Protein AF-A0A7S3MZN1-F1 (afdb_monomer_lite)

Structure (mmCIF, N/CA/C/O backbone):
data_AF-A0A7S3MZN1-F1
#
_entry.id   AF-A0A7S3MZN1-F1
#
loop_
_atom_site.group_PDB
_atom_site.id
_atom_site.type_symbol
_atom_site.label_atom_id
_atom_site.label_alt_id
_atom_site.label_comp_id
_atom_site.label_asym_id
_atom_site.label_entity_id
_atom_site.label_seq_id
_atom_site.pdbx_PDB_ins_code
_atom_site.Cartn_x
_atom_site.Cartn_y
_atom_site.Cartn_z
_atom_site.occupancy
_atom_site.B_iso_or_equiv
_atom_site.auth_seq_id
_atom_site.auth_comp_id
_atom_site.auth_asym_id
_atom_site.auth_atom_id
_atom_site.pdbx_PDB_model_num
ATOM 1 N N . ARG A 1 1 ? 28.042 16.466 -11.663 1.00 45.53 1 ARG A N 1
ATOM 2 C CA . ARG A 1 1 ? 28.191 15.945 -10.280 1.00 45.53 1 ARG A CA 1
ATOM 3 C C . ARG A 1 1 ? 26.958 15.105 -9.948 1.00 45.53 1 ARG A C 1
ATOM 5 O O . ARG A 1 1 ? 25.872 15.642 -10.075 1.00 45.53 1 ARG A O 1
ATOM 12 N N . GLY A 1 2 ? 27.141 13.845 -9.533 1.00 65.81 2 GLY A N 1
ATOM 13 C CA . GLY A 1 2 ? 26.190 13.129 -8.665 1.00 65.81 2 GLY A CA 1
ATOM 14 C C . GLY A 1 2 ? 25.191 12.160 -9.311 1.00 65.81 2 GLY A C 1
ATOM 15 O O . GLY A 1 2 ? 24.013 12.475 -9.395 1.00 65.81 2 GLY A O 1
ATOM 16 N N . SER A 1 3 ? 25.638 10.961 -9.693 1.00 46.06 3 SER A N 1
ATOM 17 C CA . SER A 1 3 ? 25.137 9.683 -9.143 1.00 46.06 3 SER A CA 1
ATOM 18 C C . SER A 1 3 ? 26.042 8.554 -9.640 1.00 46.06 3 SER A C 1
ATOM 20 O O . SER A 1 3 ? 26.446 8.514 -10.799 1.00 46.06 3 SER A O 1
ATOM 22 N N . CYS A 1 4 ? 26.489 7.758 -8.684 1.00 64.94 4 CYS A N 1
ATOM 23 C CA . CYS A 1 4 ? 27.705 6.962 -8.660 1.00 64.94 4 CYS A CA 1
ATOM 24 C C . CYS A 1 4 ? 27.518 5.546 -9.221 1.00 64.94 4 CYS A C 1
ATOM 26 O O . CYS A 1 4 ? 26.478 4.920 -9.049 1.00 64.94 4 CYS A O 1
ATOM 28 N N . GLY A 1 5 ? 28.582 5.016 -9.826 1.00 59.22 5 GLY A N 1
ATOM 29 C CA . GLY A 1 5 ? 28.729 3.595 -10.127 1.00 59.22 5 GLY A CA 1
ATOM 30 C C . GLY A 1 5 ? 29.807 3.375 -11.180 1.00 59.22 5 GLY A C 1
ATOM 31 O O . GLY A 1 5 ? 29.621 3.807 -12.315 1.00 59.22 5 GLY A O 1
ATOM 32 N N . ARG A 1 6 ? 30.907 2.684 -10.833 1.00 58.41 6 ARG A N 1
ATOM 33 C CA . ARG A 1 6 ? 31.966 2.257 -11.780 1.00 58.41 6 ARG A CA 1
ATOM 34 C C . ARG A 1 6 ? 31.379 1.661 -13.074 1.00 58.41 6 ARG A C 1
ATOM 36 O O . ARG A 1 6 ? 31.835 1.995 -14.157 1.00 58.41 6 ARG A O 1
ATOM 43 N N . TYR A 1 7 ? 30.283 0.912 -12.952 1.00 57.97 7 TYR A N 1
ATOM 44 C CA . TYR A 1 7 ? 29.554 0.280 -14.057 1.00 57.97 7 TYR A CA 1
ATOM 45 C C . TYR A 1 7 ? 28.847 1.251 -15.023 1.00 57.97 7 TYR A C 1
ATOM 47 O O . TYR A 1 7 ? 28.650 0.922 -16.186 1.00 57.97 7 TYR A O 1
ATOM 55 N N . THR A 1 8 ? 28.477 2.464 -14.595 1.00 56.75 8 THR A N 1
ATOM 56 C CA . THR A 1 8 ? 27.813 3.440 -15.489 1.00 56.75 8 THR A CA 1
ATOM 57 C C . THR A 1 8 ? 28.786 4.181 -16.408 1.00 56.75 8 THR A C 1
ATOM 59 O O . THR A 1 8 ? 28.363 4.704 -17.436 1.00 56.75 8 THR A O 1
ATOM 62 N N . MET A 1 9 ? 30.081 4.196 -16.071 1.00 61.25 9 MET A N 1
ATOM 63 C CA . MET A 1 9 ? 31.140 4.784 -16.904 1.00 61.25 9 MET A CA 1
ATOM 64 C C . MET A 1 9 ? 31.53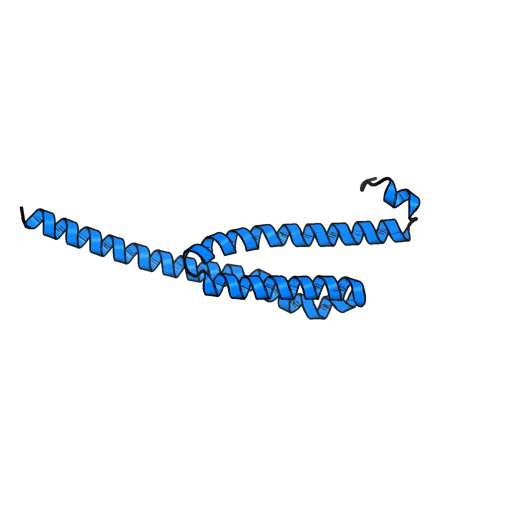8 3.851 -18.059 1.00 61.25 9 MET A C 1
ATOM 66 O O . MET A 1 9 ? 31.920 4.333 -19.119 1.00 61.25 9 MET A O 1
ATOM 70 N N . GLU A 1 10 ? 31.393 2.532 -17.880 1.00 65.19 10 GLU A N 1
ATOM 71 C CA . GLU A 1 10 ? 31.709 1.520 -18.901 1.00 65.19 10 GLU A CA 1
ATOM 72 C C . GLU A 1 10 ? 30.582 1.332 -19.934 1.00 65.19 10 GLU A C 1
ATOM 74 O O . GLU A 1 10 ? 30.845 0.997 -21.085 1.00 65.19 10 GLU A O 1
ATOM 79 N N . LEU A 1 11 ? 29.324 1.599 -19.561 1.00 64.25 11 LEU A N 1
ATOM 80 C CA . LEU A 1 11 ? 28.143 1.392 -20.415 1.00 64.25 11 LEU A CA 1
ATOM 81 C C . LEU A 1 11 ? 27.806 2.557 -21.382 1.00 64.25 11 LEU A C 1
ATOM 83 O O . LEU A 1 11 ? 26.847 2.465 -22.155 1.00 64.25 11 LEU A O 1
ATOM 87 N N . GLY A 1 12 ? 28.548 3.669 -21.340 1.00 76.19 12 GLY A N 1
ATOM 88 C CA . GLY A 1 12 ? 28.274 4.871 -22.144 1.00 76.19 12 GLY A CA 1
ATOM 89 C C . GLY A 1 12 ? 27.003 5.650 -21.739 1.00 76.19 12 GLY A C 1
ATOM 90 O O . GLY A 1 12 ? 26.253 5.264 -20.840 1.00 76.19 12 GLY A O 1
ATOM 91 N N . TYR A 1 13 ? 26.732 6.779 -22.416 1.00 77.25 13 TY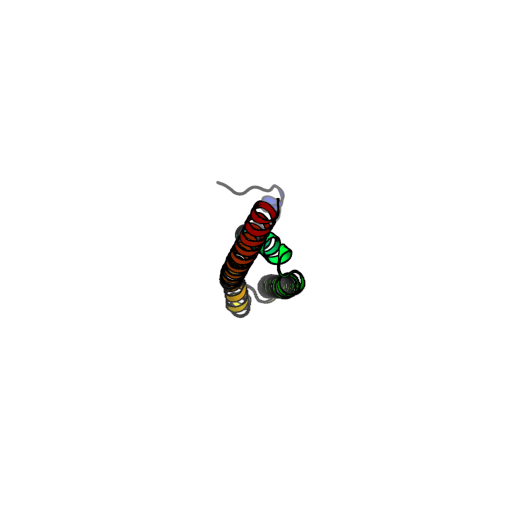R A N 1
ATOM 92 C CA . TYR A 1 13 ? 25.647 7.724 -22.065 1.00 77.25 13 TYR A CA 1
ATOM 93 C C . TYR A 1 13 ? 24.253 7.076 -21.992 1.00 77.25 13 TYR A C 1
ATOM 95 O O . TYR A 1 13 ? 23.440 7.415 -21.128 1.00 77.25 13 TYR A O 1
ATOM 103 N N . LYS A 1 14 ? 23.981 6.109 -22.878 1.00 78.06 14 LYS A N 1
ATOM 104 C CA . LYS A 1 14 ? 22.699 5.398 -22.929 1.00 78.06 14 LYS A CA 1
ATOM 105 C C . LYS A 1 14 ? 22.468 4.556 -21.670 1.00 78.06 14 LYS A C 1
ATOM 107 O O . LYS A 1 14 ? 21.410 4.679 -21.057 1.00 78.06 14 LYS A O 1
ATOM 112 N N . GLY A 1 15 ? 23.461 3.771 -21.246 1.00 78.00 15 GLY A N 1
ATOM 113 C CA . GLY A 1 15 ? 23.335 2.937 -20.049 1.00 78.00 15 GLY A CA 1
ATOM 114 C C . GLY A 1 15 ? 23.297 3.750 -18.756 1.00 78.00 15 GLY A C 1
ATOM 115 O O . GLY A 1 15 ? 22.507 3.441 -17.864 1.00 78.00 15 GLY A O 1
ATOM 116 N N . TRP A 1 16 ? 24.043 4.859 -18.678 1.00 77.69 16 TRP A N 1
ATOM 117 C CA . TRP A 1 16 ? 23.916 5.803 -17.559 1.00 77.69 16 TRP A CA 1
ATOM 118 C C . TRP A 1 16 ? 22.482 6.339 -17.426 1.00 77.69 16 TRP A C 1
ATOM 120 O O . TRP A 1 16 ? 21.927 6.399 -16.326 1.00 77.69 16 TRP A O 1
ATOM 130 N N . MET A 1 17 ? 21.844 6.697 -18.540 1.00 78.81 17 MET A N 1
ATOM 131 C CA . MET A 1 17 ? 20.489 7.244 -18.529 1.00 78.81 17 MET A CA 1
ATOM 132 C C . MET A 1 17 ? 19.420 6.196 -18.180 1.00 78.81 17 MET A C 1
ATOM 134 O O . MET A 1 17 ? 18.451 6.526 -17.494 1.00 78.81 17 MET A O 1
ATOM 138 N N . GLU A 1 18 ? 19.584 4.942 -18.602 1.00 78.75 18 GLU A N 1
ATOM 139 C CA . GLU A 1 18 ? 18.699 3.842 -18.192 1.00 78.75 18 GLU A CA 1
ATOM 140 C C . GLU A 1 18 ? 18.846 3.510 -16.703 1.00 78.75 18 GLU A C 1
ATOM 142 O O . GLU A 1 18 ? 17.836 3.378 -16.008 1.00 78.75 18 GLU A O 1
ATOM 147 N N . PHE A 1 19 ? 20.074 3.495 -16.180 1.00 79.56 19 PHE A N 1
ATOM 148 C CA . PHE A 1 19 ? 20.332 3.272 -14.757 1.00 79.56 19 PHE A CA 1
ATOM 149 C C . PHE A 1 19 ? 19.692 4.352 -13.870 1.00 79.56 19 PHE A C 1
ATOM 151 O O . PHE A 1 19 ? 18.987 4.035 -12.911 1.00 79.56 19 PHE A O 1
ATOM 158 N N . ASN A 1 20 ? 19.853 5.633 -14.221 1.00 81.75 20 ASN A N 1
ATOM 159 C CA . ASN A 1 20 ? 19.220 6.729 -13.475 1.00 81.75 20 ASN A CA 1
ATOM 160 C C . ASN A 1 20 ? 17.685 6.646 -13.510 1.00 81.75 20 ASN A C 1
ATOM 162 O O . ASN A 1 20 ? 17.018 6.927 -12.510 1.00 81.75 20 ASN A O 1
ATOM 166 N N . LYS A 1 21 ? 17.103 6.237 -14.647 1.00 78.81 21 LYS A N 1
ATOM 167 C CA . LYS A 1 21 ? 15.655 5.998 -14.750 1.00 78.81 21 LYS A CA 1
ATOM 168 C C . LYS A 1 21 ? 15.220 4.856 -13.832 1.00 78.81 21 LYS A C 1
ATOM 170 O O . LYS A 1 21 ? 14.236 5.020 -13.113 1.00 78.81 21 LYS A O 1
ATOM 175 N N . ALA A 1 22 ? 15.956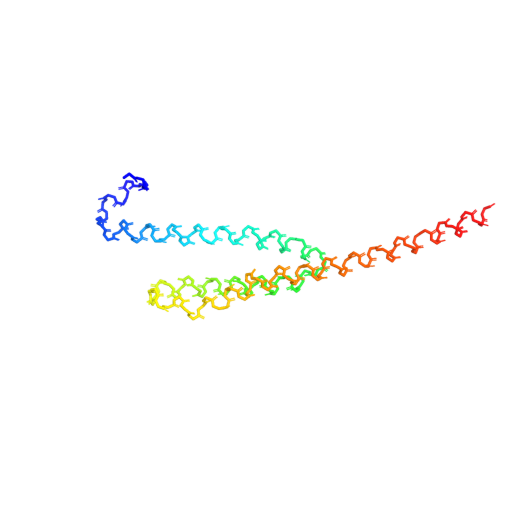 3.746 -13.819 1.00 79.75 22 ALA A N 1
ATOM 176 C CA . ALA A 1 22 ? 15.679 2.607 -12.947 1.00 79.75 22 ALA A CA 1
ATOM 177 C C . ALA A 1 22 ? 15.747 2.996 -11.461 1.00 79.75 22 ALA A C 1
ATOM 179 O O . ALA A 1 22 ? 14.823 2.679 -10.711 1.00 79.75 22 ALA A O 1
ATOM 180 N N . GLN A 1 23 ? 16.761 3.764 -11.046 1.00 82.88 23 GLN A N 1
ATOM 181 C CA . GLN A 1 23 ? 16.851 4.262 -9.670 1.00 82.88 23 GLN A CA 1
ATOM 182 C C . GLN A 1 23 ? 15.645 5.122 -9.286 1.00 82.88 23 GLN A C 1
ATOM 184 O O . GLN A 1 23 ? 15.057 4.905 -8.230 1.00 82.88 23 GLN A O 1
ATOM 189 N N . ARG A 1 24 ? 15.217 6.057 -10.143 1.00 82.38 24 ARG A N 1
ATOM 190 C CA . ARG A 1 24 ? 14.045 6.900 -9.849 1.00 82.38 24 ARG A CA 1
ATOM 191 C C . ARG A 1 24 ? 12.767 6.073 -9.668 1.00 82.38 24 ARG A C 1
ATOM 193 O O . ARG A 1 24 ? 11.950 6.391 -8.808 1.00 82.38 24 ARG A O 1
ATOM 200 N N . ILE A 1 25 ? 12.595 5.012 -10.455 1.00 77.94 25 ILE A N 1
ATOM 201 C CA . ILE A 1 25 ? 11.457 4.090 -10.317 1.00 77.94 25 ILE A CA 1
ATOM 202 C C . ILE A 1 25 ? 11.552 3.318 -9.000 1.00 77.94 25 ILE A C 1
ATOM 204 O O . ILE A 1 25 ? 10.545 3.165 -8.311 1.00 77.94 25 ILE A O 1
ATOM 208 N N . HIS A 1 26 ? 12.755 2.877 -8.631 1.00 82.62 26 HIS A N 1
ATOM 209 C CA . HIS A 1 26 ? 12.994 2.168 -7.379 1.00 82.62 26 HIS A CA 1
ATOM 210 C C . HIS A 1 26 ? 12.687 3.044 -6.154 1.00 82.62 26 HIS A C 1
ATOM 212 O O . HIS A 1 26 ? 11.965 2.611 -5.260 1.00 82.62 26 HIS A O 1
ATOM 218 N N . TYR A 1 27 ? 13.140 4.302 -6.144 1.00 84.31 27 TYR A N 1
ATOM 219 C CA . TYR A 1 27 ? 12.813 5.250 -5.075 1.00 84.31 27 TYR A CA 1
ATOM 220 C C . TYR A 1 27 ? 11.306 5.543 -4.995 1.00 84.31 27 TYR A C 1
ATOM 222 O O . TYR A 1 27 ? 10.742 5.483 -3.908 1.00 84.31 27 TYR A O 1
ATOM 230 N N . ASN A 1 28 ? 10.616 5.734 -6.127 1.00 82.69 28 ASN A N 1
ATOM 231 C CA . ASN A 1 28 ? 9.156 5.909 -6.131 1.00 82.69 28 ASN A CA 1
ATOM 232 C C . ASN A 1 28 ? 8.403 4.682 -5.580 1.00 82.69 28 ASN A C 1
ATOM 234 O O . ASN A 1 28 ? 7.336 4.804 -4.974 1.00 82.69 28 ASN A O 1
ATOM 238 N N . TYR A 1 29 ? 8.943 3.482 -5.801 1.00 81.88 29 TYR A N 1
ATOM 239 C CA . TYR A 1 29 ? 8.409 2.270 -5.196 1.00 81.88 29 TYR A CA 1
ATOM 240 C C . TYR A 1 29 ? 8.630 2.244 -3.678 1.00 81.88 29 TYR A C 1
ATOM 242 O O . TYR A 1 29 ? 7.680 1.975 -2.942 1.00 81.88 29 TYR A O 1
ATOM 250 N N . LEU A 1 30 ? 9.832 2.598 -3.211 1.00 85.00 30 LEU A N 1
ATOM 251 C CA . LEU A 1 30 ? 10.167 2.659 -1.784 1.00 85.00 30 LEU A CA 1
ATOM 252 C C . LEU A 1 30 ? 9.331 3.681 -1.002 1.00 85.00 30 LEU A C 1
ATOM 254 O O . LEU A 1 30 ? 8.914 3.392 0.117 1.00 85.00 30 LEU A O 1
ATOM 258 N N . GLU A 1 31 ? 9.024 4.833 -1.597 1.00 83.06 31 GLU A N 1
ATOM 259 C CA . GLU A 1 31 ? 8.142 5.845 -0.990 1.00 83.06 31 GLU A CA 1
ATOM 260 C C . GLU A 1 31 ? 6.725 5.312 -0.740 1.00 83.06 31 GLU A C 1
ATOM 262 O O . GLU A 1 31 ? 6.043 5.724 0.191 1.00 83.06 31 GLU A O 1
ATOM 267 N N . SER A 1 32 ? 6.279 4.374 -1.575 1.00 81.81 32 SER A N 1
ATOM 268 C CA . SER A 1 32 ? 4.923 3.828 -1.528 1.00 81.81 32 SER A CA 1
ATOM 269 C C . SER A 1 32 ? 4.809 2.559 -0.686 1.00 81.81 32 SER A C 1
ATOM 271 O O . SER A 1 32 ? 3.783 2.323 -0.049 1.00 81.81 32 SER A O 1
ATOM 273 N N . ILE A 1 33 ? 5.837 1.704 -0.716 1.00 85.31 33 ILE A N 1
ATOM 274 C CA . ILE A 1 33 ? 5.791 0.393 -0.061 1.00 85.31 33 ILE A CA 1
ATOM 275 C C . ILE A 1 33 ? 5.774 0.523 1.462 1.00 85.31 33 ILE A C 1
ATOM 277 O O . ILE A 1 33 ? 5.048 -0.217 2.117 1.00 85.31 33 ILE A O 1
ATOM 281 N N . SER A 1 34 ? 6.516 1.483 2.021 1.00 86.06 34 SER A N 1
ATOM 282 C CA . SER A 1 34 ? 6.569 1.715 3.467 1.00 86.06 34 SER A CA 1
ATOM 283 C C . SER A 1 34 ? 5.194 2.103 4.011 1.00 86.06 34 SER A C 1
ATOM 285 O O . SER A 1 34 ? 4.715 1.498 4.967 1.00 86.06 34 SER A O 1
ATOM 287 N N . GLN A 1 35 ? 4.510 3.037 3.343 1.00 84.88 35 GLN A N 1
ATOM 288 C CA . GLN A 1 35 ? 3.162 3.462 3.709 1.00 84.88 35 GLN A CA 1
ATOM 289 C C . GLN A 1 35 ? 2.165 2.296 3.650 1.00 84.88 35 GLN A C 1
ATOM 291 O O . GLN A 1 35 ? 1.412 2.082 4.599 1.00 84.88 35 GLN A O 1
ATOM 296 N N . ILE A 1 36 ? 2.164 1.521 2.562 1.00 83.31 36 ILE A N 1
ATOM 297 C CA . ILE A 1 36 ? 1.223 0.404 2.391 1.00 83.31 36 ILE A CA 1
ATOM 298 C C . ILE A 1 36 ? 1.493 -0.726 3.385 1.00 83.31 36 ILE A C 1
ATOM 300 O O . ILE A 1 36 ? 0.539 -1.278 3.927 1.00 83.31 36 ILE A O 1
ATOM 304 N N . LEU A 1 37 ? 2.758 -1.030 3.687 1.00 87.25 37 LEU A N 1
ATOM 305 C CA . LEU A 1 37 ? 3.112 -2.030 4.697 1.00 87.25 37 LEU A CA 1
ATOM 306 C C . LEU A 1 37 ? 2.613 -1.634 6.088 1.00 87.25 37 LEU A C 1
ATOM 308 O O . LEU A 1 37 ? 1.984 -2.454 6.752 1.00 87.25 37 LEU A O 1
ATOM 312 N N . CYS A 1 38 ? 2.823 -0.382 6.508 1.00 87.75 38 CYS A N 1
ATOM 313 C CA . CYS A 1 38 ? 2.309 0.105 7.791 1.00 87.75 38 CYS A CA 1
ATOM 314 C C . CYS A 1 38 ? 0.782 -0.043 7.880 1.00 87.75 38 CYS A C 1
ATOM 316 O O . CYS A 1 38 ? 0.260 -0.540 8.877 1.00 87.75 38 CYS A O 1
ATOM 318 N N . MET A 1 39 ? 0.066 0.326 6.816 1.00 83.69 39 MET A N 1
ATOM 319 C CA . MET A 1 39 ? -1.396 0.222 6.764 1.00 83.69 39 MET A CA 1
ATOM 320 C C . MET A 1 39 ? -1.881 -1.237 6.744 1.00 83.69 39 MET A C 1
ATOM 322 O O . MET A 1 39 ? -2.849 -1.568 7.431 1.00 83.69 39 MET A O 1
ATOM 326 N N . MET A 1 40 ? -1.195 -2.128 6.016 1.00 84.75 40 MET A N 1
ATOM 327 C CA . MET A 1 40 ? -1.501 -3.564 6.011 1.00 84.75 40 MET A CA 1
ATOM 328 C C . MET A 1 40 ? -1.299 -4.197 7.387 1.00 84.75 40 MET A C 1
ATOM 330 O O . MET A 1 40 ? -2.114 -5.021 7.788 1.00 84.75 40 MET A O 1
ATOM 334 N N . LEU A 1 41 ? -0.253 -3.820 8.125 1.00 85.88 41 LEU A N 1
ATOM 335 C CA . LEU A 1 41 ? -0.019 -4.356 9.468 1.00 85.88 41 LEU A CA 1
ATOM 336 C C . LEU A 1 41 ? -1.129 -3.939 10.440 1.00 85.88 41 LEU A C 1
ATOM 338 O O . LEU A 1 41 ? -1.637 -4.778 11.178 1.00 85.88 41 LEU A O 1
ATOM 342 N N . ILE A 1 42 ? -1.554 -2.672 10.395 1.00 83.62 42 ILE A N 1
ATOM 343 C CA . ILE A 1 42 ? -2.619 -2.149 11.265 1.00 83.62 42 ILE A CA 1
ATOM 344 C C . ILE A 1 42 ? -3.979 -2.778 10.921 1.00 83.62 42 ILE A C 1
ATOM 346 O O . ILE A 1 42 ? -4.699 -3.219 11.813 1.00 83.62 42 ILE A O 1
ATOM 350 N N . CYS A 1 43 ? -4.346 -2.846 9.638 1.00 82.88 43 CYS A N 1
ATOM 351 C CA . CYS A 1 43 ? -5.646 -3.385 9.218 1.00 82.88 43 CYS A CA 1
ATOM 352 C C . CYS A 1 43 ? -5.702 -4.922 9.277 1.00 82.88 43 CYS A C 1
ATOM 354 O O . CYS A 1 43 ? -6.735 -5.498 9.628 1.00 82.88 43 CYS A O 1
ATOM 356 N N . GLY A 1 44 ? -4.579 -5.594 9.006 1.00 82.38 44 GLY A N 1
ATOM 357 C CA . GLY A 1 44 ? -4.464 -7.052 9.016 1.00 82.38 44 GLY A CA 1
ATOM 358 C C . GLY A 1 44 ? -4.682 -7.682 10.391 1.00 82.38 44 GLY A C 1
ATOM 359 O O . GLY A 1 44 ? -5.118 -8.827 10.456 1.00 82.38 44 GLY A O 1
ATOM 360 N N . LEU A 1 45 ? -4.460 -6.928 11.473 1.00 81.88 45 LEU A N 1
ATOM 361 C CA . LEU A 1 45 ? -4.797 -7.344 12.840 1.00 81.88 45 LEU A CA 1
ATOM 362 C C . LEU A 1 45 ? -6.306 -7.568 13.035 1.00 81.88 45 LEU A C 1
ATOM 364 O O . LEU A 1 45 ? -6.694 -8.470 13.768 1.00 81.88 45 LEU A O 1
ATOM 368 N N . GLN A 1 46 ? -7.150 -6.775 12.368 1.00 78.12 46 GLN A N 1
ATOM 369 C CA . GLN A 1 46 ? -8.607 -6.830 12.521 1.00 78.12 46 GLN A CA 1
ATOM 370 C C . GLN A 1 46 ? -9.283 -7.640 11.407 1.00 78.12 46 GLN A C 1
ATOM 372 O O . GLN A 1 46 ? -10.195 -8.425 11.665 1.00 78.12 46 GLN A O 1
ATOM 377 N N . PHE A 1 47 ? -8.842 -7.449 10.159 1.00 79.94 47 PHE A N 1
ATOM 378 C CA . PHE A 1 47 ? -9.414 -8.085 8.970 1.00 79.94 47 PHE A CA 1
ATOM 379 C C . PHE A 1 47 ? -8.310 -8.726 8.112 1.00 79.94 47 PHE A C 1
ATOM 381 O O . PHE A 1 47 ? -7.957 -8.196 7.050 1.00 79.94 47 PHE A O 1
ATOM 388 N N . PRO A 1 48 ? -7.761 -9.883 8.529 1.00 82.25 48 PRO A N 1
ATOM 389 C CA . PRO A 1 48 ? -6.604 -10.496 7.872 1.00 82.25 48 PRO A CA 1
ATOM 390 C C . PRO A 1 48 ? -6.890 -10.916 6.424 1.00 82.25 48 PRO A C 1
ATOM 392 O O . PRO A 1 48 ? -6.080 -10.661 5.536 1.00 82.25 48 PRO A O 1
ATOM 395 N N . ILE A 1 49 ? -8.067 -11.495 6.157 1.00 84.81 49 ILE A N 1
ATOM 396 C CA . ILE A 1 49 ? -8.435 -11.997 4.821 1.00 84.81 49 ILE A CA 1
ATOM 397 C C . ILE A 1 49 ? -8.611 -10.839 3.829 1.00 84.81 49 ILE A C 1
ATOM 399 O O . ILE A 1 49 ? -8.071 -10.883 2.727 1.00 84.81 49 ILE A O 1
ATOM 403 N N . VAL A 1 50 ? -9.326 -9.781 4.226 1.00 82.12 50 VAL A N 1
ATOM 404 C CA . VAL A 1 50 ? -9.589 -8.616 3.360 1.00 82.12 50 VAL A CA 1
ATOM 405 C C . VAL A 1 50 ? -8.304 -7.831 3.094 1.00 82.12 50 VAL A C 1
ATOM 407 O O . VAL A 1 50 ? -8.039 -7.413 1.970 1.00 82.12 50 VAL A O 1
ATOM 410 N N . THR A 1 51 ? -7.462 -7.677 4.115 1.00 84.12 51 THR A N 1
ATOM 411 C CA . THR A 1 51 ? -6.158 -7.022 3.964 1.00 84.12 51 THR A CA 1
ATOM 412 C C . THR A 1 51 ? -5.260 -7.806 3.005 1.00 84.12 51 THR A C 1
ATOM 414 O O . THR A 1 51 ? -4.625 -7.210 2.134 1.00 84.12 51 THR A O 1
ATOM 417 N N . ALA A 1 52 ? -5.232 -9.139 3.113 1.00 85.31 52 ALA A N 1
ATOM 418 C CA . ALA A 1 52 ? -4.423 -9.992 2.247 1.00 85.31 52 ALA A CA 1
ATOM 419 C C . ALA A 1 52 ? -4.862 -9.927 0.775 1.00 85.31 52 ALA A C 1
ATOM 421 O O . ALA A 1 52 ? -4.008 -9.818 -0.108 1.00 85.31 52 ALA A O 1
ATOM 422 N N . THR A 1 53 ? -6.170 -9.946 0.494 1.00 86.00 53 THR A N 1
ATOM 423 C CA . THR A 1 53 ? -6.672 -9.868 -0.888 1.00 86.00 53 THR A CA 1
ATOM 424 C C . THR A 1 53 ? -6.338 -8.529 -1.533 1.00 86.00 53 THR A C 1
ATOM 426 O O . THR A 1 53 ? -5.835 -8.498 -2.657 1.00 86.00 53 THR A O 1
ATOM 429 N N . ILE A 1 54 ? -6.535 -7.417 -0.821 1.00 83.19 54 ILE A N 1
ATOM 430 C CA . ILE A 1 54 ? -6.223 -6.094 -1.370 1.00 83.19 54 ILE A CA 1
ATOM 431 C C . ILE A 1 54 ? -4.706 -5.905 -1.533 1.00 83.19 54 ILE A C 1
ATOM 433 O O . ILE A 1 54 ? -4.258 -5.371 -2.550 1.00 83.19 54 ILE A O 1
ATOM 437 N N . GLY A 1 55 ? -3.903 -6.403 -0.588 1.00 83.56 55 GLY A N 1
ATOM 438 C CA . GLY A 1 55 ? -2.444 -6.417 -0.710 1.00 83.56 55 GLY A CA 1
ATOM 439 C C . GLY A 1 55 ? -1.959 -7.200 -1.933 1.00 83.56 55 GLY A C 1
ATOM 440 O O . GLY A 1 55 ? -1.083 -6.728 -2.661 1.00 83.56 55 GLY A O 1
ATOM 441 N N . ALA A 1 56 ? -2.572 -8.354 -2.217 1.00 85.25 56 ALA A N 1
ATOM 442 C CA . ALA A 1 56 ? -2.272 -9.149 -3.408 1.00 85.25 56 ALA A CA 1
ATOM 443 C C . ALA A 1 56 ? -2.624 -8.403 -4.707 1.00 85.25 56 ALA A C 1
ATOM 445 O O . ALA A 1 56 ? -1.829 -8.397 -5.650 1.00 85.25 56 ALA A O 1
ATOM 446 N N . VAL A 1 57 ? -3.770 -7.713 -4.746 1.00 84.69 57 VAL A N 1
ATOM 447 C CA . VAL A 1 57 ? -4.174 -6.879 -5.892 1.00 84.69 57 VAL A CA 1
ATOM 448 C C . VAL A 1 57 ? -3.200 -5.716 -6.104 1.00 84.69 57 VAL A C 1
ATOM 450 O O . VAL A 1 57 ? -2.793 -5.464 -7.240 1.00 84.69 57 VAL A O 1
ATOM 453 N N . TYR A 1 58 ? -2.767 -5.040 -5.035 1.00 83.25 58 TYR A N 1
ATOM 454 C CA . TYR A 1 58 ? -1.754 -3.982 -5.125 1.00 83.25 58 TYR A CA 1
ATOM 455 C C . TYR A 1 58 ? -0.422 -4.516 -5.671 1.00 83.25 58 TYR A C 1
ATOM 457 O O . TYR A 1 58 ? 0.178 -3.897 -6.556 1.00 83.25 58 TYR A O 1
ATOM 465 N N . LEU A 1 59 ? 0.025 -5.686 -5.201 1.00 84.25 59 LEU A N 1
ATOM 466 C CA . LEU A 1 59 ? 1.252 -6.318 -5.685 1.00 84.25 59 LEU A CA 1
ATOM 467 C C . LEU A 1 59 ? 1.154 -6.652 -7.182 1.00 84.25 59 LEU A C 1
ATOM 469 O O . LEU A 1 59 ? 2.058 -6.318 -7.949 1.00 84.25 59 LEU A O 1
ATOM 473 N N . ALA A 1 60 ? 0.035 -7.240 -7.614 1.00 84.44 60 ALA A N 1
ATOM 474 C CA . ALA A 1 60 ? -0.218 -7.565 -9.016 1.00 84.44 60 ALA A CA 1
ATOM 475 C C . ALA A 1 60 ? -0.249 -6.307 -9.903 1.00 84.44 60 ALA A C 1
ATOM 477 O O . ALA A 1 60 ? 0.413 -6.269 -10.943 1.00 84.44 60 ALA A O 1
ATOM 478 N N . ALA A 1 61 ? -0.933 -5.244 -9.468 1.00 80.12 61 ALA A N 1
ATOM 479 C CA . ALA A 1 61 ? -0.962 -3.964 -10.176 1.00 80.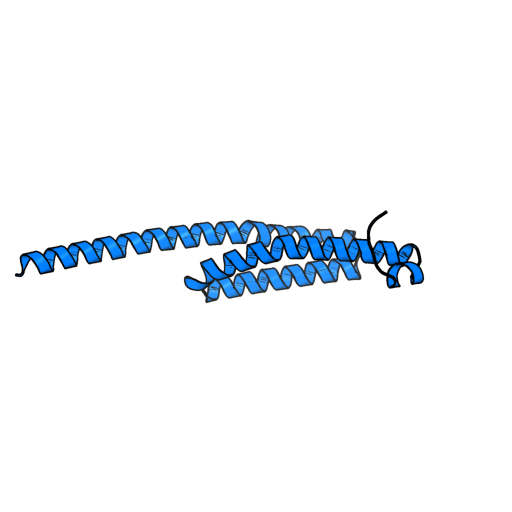12 61 ALA A CA 1
ATOM 480 C C . ALA A 1 61 ? 0.438 -3.329 -10.283 1.00 80.12 61 ALA A C 1
ATOM 482 O O . ALA A 1 61 ? 0.794 -2.759 -11.319 1.00 80.12 61 ALA A O 1
ATOM 483 N N . ARG A 1 62 ? 1.269 -3.458 -9.240 1.00 79.31 62 ARG A N 1
ATOM 484 C CA . ARG A 1 62 ? 2.656 -2.972 -9.246 1.00 79.31 62 ARG A CA 1
ATOM 485 C C . ARG A 1 62 ? 3.561 -3.763 -10.182 1.00 79.31 62 ARG A C 1
ATOM 487 O O . ARG A 1 62 ? 4.347 -3.146 -10.902 1.00 79.31 62 ARG A O 1
ATOM 494 N N . LEU A 1 63 ? 3.438 -5.086 -10.206 1.00 81.50 63 LEU A N 1
ATOM 495 C CA . LEU A 1 63 ? 4.176 -5.932 -11.146 1.00 81.50 63 LEU A CA 1
ATOM 496 C C . LEU A 1 63 ? 3.777 -5.609 -12.588 1.00 81.50 63 LEU A C 1
ATOM 498 O O . LEU A 1 63 ? 4.648 -5.391 -13.429 1.00 81.50 63 LEU A O 1
ATOM 502 N N . TRP A 1 64 ? 2.477 -5.455 -12.851 1.00 80.19 64 TRP A N 1
ATOM 503 C CA . TRP A 1 64 ? 1.973 -5.036 -14.159 1.00 80.19 64 TRP A CA 1
ATOM 504 C C . TRP A 1 64 ? 2.554 -3.684 -14.588 1.00 80.19 64 TRP A C 1
ATOM 506 O O . TRP A 1 64 ? 3.000 -3.522 -15.724 1.00 80.19 64 TRP A O 1
ATOM 516 N N . PHE A 1 65 ? 2.600 -2.710 -13.677 1.00 74.69 65 PHE A N 1
ATOM 517 C CA . PHE A 1 65 ? 3.175 -1.392 -13.943 1.00 74.69 65 PHE A CA 1
ATOM 518 C C . PHE A 1 65 ? 4.666 -1.460 -14.310 1.00 74.69 65 PHE A C 1
ATOM 520 O O . PHE A 1 65 ? 5.095 -0.796 -15.255 1.00 74.69 65 PHE A O 1
ATOM 527 N N . GLN A 1 66 ? 5.456 -2.261 -13.588 1.00 70.62 66 GLN A N 1
ATOM 528 C CA . GLN A 1 66 ? 6.893 -2.414 -13.847 1.00 70.62 66 GLN A CA 1
ATOM 529 C C . GLN A 1 66 ? 7.163 -3.146 -15.168 1.00 70.62 66 GLN A C 1
ATOM 531 O O . GLN A 1 66 ? 7.993 -2.693 -15.957 1.00 70.62 66 GLN A O 1
ATOM 536 N N . ILE A 1 67 ? 6.426 -4.225 -15.446 1.00 75.50 67 ILE A N 1
ATOM 537 C CA . ILE A 1 67 ? 6.540 -4.985 -16.699 1.00 75.50 67 ILE A CA 1
ATOM 538 C C . ILE A 1 67 ? 6.125 -4.110 -17.889 1.00 75.50 67 ILE A C 1
ATOM 540 O O . ILE A 1 67 ? 6.858 -4.021 -18.874 1.00 75.50 67 ILE A O 1
ATOM 544 N N . GLY A 1 68 ? 5.007 -3.386 -17.779 1.00 70.00 68 GLY A N 1
ATOM 545 C CA . GLY A 1 68 ? 4.556 -2.450 -18.812 1.00 70.00 68 GLY A CA 1
ATOM 546 C C . GLY A 1 68 ? 5.570 -1.337 -19.093 1.00 70.00 68 GLY A C 1
ATOM 547 O O . GLY A 1 68 ? 5.741 -0.934 -20.244 1.00 70.00 68 GLY A O 1
ATOM 548 N N . TYR A 1 69 ? 6.295 -0.881 -18.068 1.00 67.81 69 TYR A N 1
ATOM 549 C CA . TYR A 1 69 ? 7.368 0.101 -18.224 1.00 67.81 69 TYR A CA 1
ATOM 550 C C . TYR A 1 69 ? 8.589 -0.466 -18.965 1.00 67.81 69 TYR A C 1
ATOM 552 O O . TYR A 1 69 ? 9.175 0.234 -19.792 1.00 67.81 69 TYR A O 1
ATOM 560 N N . MET A 1 70 ? 8.962 -1.723 -18.697 1.00 64.50 70 MET A N 1
ATOM 561 C CA . MET A 1 70 ? 10.099 -2.384 -19.350 1.00 64.50 70 MET A CA 1
ATOM 562 C C . MET A 1 70 ? 9.815 -2.772 -20.808 1.00 64.50 70 MET A C 1
ATOM 564 O O . MET A 1 70 ? 10.703 -2.644 -21.644 1.00 64.50 70 MET A O 1
ATOM 568 N N . VAL A 1 71 ? 8.593 -3.212 -21.130 1.00 66.44 71 VAL A N 1
ATOM 569 C CA . VAL A 1 71 ? 8.253 -3.751 -22.464 1.00 66.44 71 VAL A CA 1
ATOM 570 C C . VAL A 1 71 ? 7.812 -2.666 -23.455 1.00 66.44 71 VAL A C 1
ATOM 572 O O . VAL A 1 71 ? 8.183 -2.712 -24.624 1.00 66.44 71 VAL A O 1
ATOM 575 N N . LEU A 1 72 ? 7.026 -1.676 -23.015 1.00 61.84 72 LEU A N 1
ATOM 576 C CA . LEU A 1 72 ? 6.370 -0.687 -23.895 1.00 61.84 72 LEU A CA 1
ATOM 577 C C . LEU A 1 72 ? 6.922 0.741 -23.737 1.00 61.84 72 LEU A C 1
ATOM 579 O O . LEU A 1 72 ? 6.403 1.695 -24.328 1.00 61.84 72 LEU A O 1
ATOM 583 N N . GLY A 1 73 ? 7.968 0.913 -22.926 1.00 63.41 73 GLY A N 1
ATOM 584 C CA . GLY A 1 73 ? 8.562 2.214 -22.645 1.00 63.41 73 GLY A CA 1
ATOM 585 C C . GLY A 1 73 ? 7.598 3.183 -21.931 1.00 63.41 73 GLY A C 1
ATOM 586 O O . GLY A 1 73 ? 6.602 2.772 -21.330 1.00 63.41 73 GLY A O 1
ATOM 587 N N . PRO A 1 74 ? 7.854 4.506 -21.975 1.00 59.47 74 PRO A N 1
ATOM 588 C CA . PRO A 1 74 ? 7.143 5.488 -21.148 1.00 59.47 74 PRO A CA 1
ATOM 589 C C . PRO A 1 74 ? 5.629 5.586 -21.408 1.00 59.47 74 PRO A C 1
ATOM 591 O O . PRO A 1 74 ? 4.893 5.997 -20.512 1.00 59.47 74 PRO A O 1
ATOM 594 N N . ARG A 1 75 ? 5.143 5.178 -22.592 1.00 58.91 75 ARG A N 1
ATOM 595 C CA . ARG A 1 75 ? 3.705 5.153 -22.929 1.00 58.91 75 ARG A CA 1
ATOM 596 C C . ARG A 1 75 ? 2.972 3.956 -22.319 1.00 58.91 75 ARG A C 1
ATOM 598 O O . ARG A 1 75 ? 1.819 4.100 -21.926 1.00 58.91 75 ARG A O 1
ATOM 605 N N . GLY A 1 76 ? 3.649 2.815 -22.155 1.00 59.81 76 GLY A N 1
ATOM 606 C CA . GLY A 1 76 ? 3.091 1.626 -21.494 1.00 59.81 76 GLY A CA 1
ATOM 607 C C . GLY A 1 76 ? 2.713 1.863 -20.030 1.00 59.81 76 GLY A C 1
ATOM 608 O O . GLY A 1 76 ? 1.842 1.187 -19.489 1.00 59.81 76 GLY A O 1
ATOM 609 N N . ARG A 1 77 ? 3.304 2.892 -19.410 1.00 59.53 77 ARG A N 1
ATOM 610 C CA . ARG A 1 77 ? 3.008 3.315 -18.038 1.00 59.53 77 ARG A CA 1
ATOM 611 C C . ARG A 1 77 ? 1.558 3.775 -17.865 1.00 59.53 77 ARG A C 1
ATOM 613 O O . ARG A 1 77 ? 0.961 3.501 -16.829 1.00 59.53 77 ARG A O 1
ATOM 620 N N . MET A 1 78 ? 0.992 4.470 -18.855 1.00 62.12 78 MET A N 1
ATOM 621 C CA . MET A 1 78 ? -0.282 5.187 -18.707 1.00 62.12 78 MET A CA 1
ATOM 622 C C . MET A 1 78 ? -1.468 4.282 -18.369 1.00 62.12 78 MET A C 1
ATOM 624 O O . MET A 1 78 ? -2.346 4.706 -17.627 1.00 62.12 78 MET A O 1
ATOM 628 N N . TYR A 1 79 ? -1.470 3.038 -18.848 1.00 64.69 79 TYR A N 1
ATOM 629 C CA . TYR A 1 79 ? -2.574 2.110 -18.601 1.00 64.69 79 TYR A CA 1
ATOM 630 C C . TYR A 1 79 ? -2.593 1.571 -17.167 1.00 64.69 79 TYR A C 1
ATOM 632 O O . TYR A 1 79 ? -3.661 1.310 -16.628 1.00 64.69 79 TYR A O 1
ATOM 640 N N . ALA A 1 80 ? -1.427 1.450 -16.525 1.00 63.34 80 ALA A N 1
ATOM 641 C CA . ALA A 1 80 ? -1.311 0.918 -15.168 1.00 63.34 80 ALA A CA 1
ATOM 642 C C . ALA A 1 80 ? -1.315 2.011 -14.080 1.00 63.34 80 ALA A C 1
ATOM 644 O O . ALA A 1 80 ? -1.632 1.721 -12.927 1.00 63.34 80 ALA A O 1
ATOM 645 N N . VAL A 1 81 ? -1.005 3.272 -14.425 1.00 69.94 81 VAL A N 1
ATOM 646 C CA . VAL A 1 81 ? -1.079 4.422 -13.497 1.00 69.94 81 VAL A CA 1
ATOM 647 C C . VAL A 1 81 ? -2.422 4.515 -12.758 1.00 69.94 81 VAL A C 1
ATOM 649 O O . VAL A 1 81 ? -2.373 4.624 -11.534 1.00 69.94 81 VAL A O 1
ATOM 652 N N . PRO A 1 82 ? -3.600 4.472 -13.414 1.00 72.62 82 PRO A N 1
ATOM 653 C CA . PRO A 1 82 ? -4.869 4.633 -12.706 1.00 72.62 82 PRO A CA 1
ATOM 654 C C . PRO A 1 82 ? -5.127 3.503 -11.701 1.00 72.62 82 PRO A C 1
ATOM 656 O O . PRO A 1 82 ? -5.594 3.776 -10.602 1.00 72.62 82 PRO A O 1
ATOM 659 N N . PHE A 1 83 ? -4.741 2.262 -12.012 1.00 69.88 83 PHE A N 1
ATOM 660 C CA . PHE A 1 83 ? -4.887 1.131 -11.089 1.00 69.88 83 PHE A CA 1
ATOM 661 C C . PHE A 1 83 ? -3.971 1.248 -9.869 1.00 69.88 83 PHE A C 1
ATOM 663 O O . PHE A 1 83 ? -4.410 0.997 -8.745 1.00 69.88 83 PHE A O 1
ATOM 670 N N . VAL A 1 84 ? -2.720 1.675 -10.074 1.00 70.94 84 VAL A N 1
ATOM 671 C CA . VAL A 1 84 ? -1.770 1.908 -8.977 1.00 70.94 84 VAL A CA 1
ATOM 672 C C . VAL A 1 84 ? -2.216 3.093 -8.122 1.00 70.94 84 VAL A C 1
ATOM 674 O O . VAL A 1 84 ? -2.195 2.988 -6.906 1.00 70.94 84 VAL A O 1
ATOM 677 N N . MET A 1 85 ? -2.673 4.193 -8.724 1.00 76.38 85 MET A N 1
ATO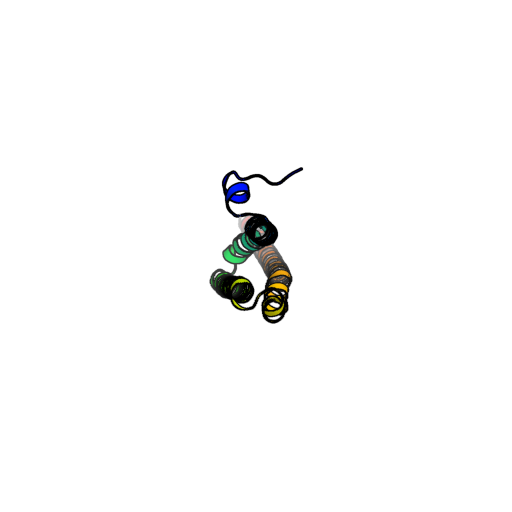M 678 C CA . MET A 1 85 ? -3.180 5.363 -7.994 1.00 76.38 85 MET A CA 1
ATOM 679 C C . MET A 1 85 ? -4.423 5.019 -7.167 1.00 76.38 85 MET A C 1
ATOM 681 O O . MET A 1 85 ? -4.525 5.420 -6.009 1.00 76.38 85 MET A O 1
ATOM 685 N N . LEU A 1 86 ? -5.343 4.233 -7.729 1.00 74.75 86 LEU A N 1
ATOM 686 C CA . LEU A 1 86 ? -6.575 3.843 -7.050 1.00 74.75 86 LEU A CA 1
ATOM 687 C C . LEU A 1 86 ? -6.301 2.925 -5.854 1.00 74.75 86 LEU A C 1
ATOM 689 O O . LEU A 1 86 ? -6.893 3.117 -4.798 1.00 74.75 86 LEU A O 1
ATOM 693 N N . THR A 1 87 ? -5.363 1.982 -5.969 1.00 70.88 87 THR A N 1
ATOM 694 C CA . THR A 1 87 ? -4.953 1.160 -4.815 1.00 70.88 87 THR A CA 1
ATOM 695 C C . THR A 1 87 ? -4.108 1.946 -3.811 1.00 70.88 87 THR A C 1
ATOM 697 O O . THR A 1 87 ? -4.328 1.815 -2.611 1.00 70.88 87 THR A O 1
ATOM 700 N N . GLN A 1 88 ? -3.204 2.814 -4.271 1.00 72.00 88 GLN A N 1
ATOM 701 C CA . GLN A 1 88 ? -2.348 3.642 -3.415 1.00 72.00 88 GLN A CA 1
ATOM 702 C C . GLN A 1 88 ? -3.152 4.601 -2.525 1.00 72.00 88 GLN A C 1
ATOM 704 O O . GLN A 1 88 ? -2.840 4.735 -1.344 1.00 72.00 88 GLN A O 1
ATOM 709 N N . PHE A 1 89 ? -4.171 5.271 -3.074 1.00 75.75 89 PHE A N 1
ATOM 710 C CA . PHE A 1 89 ? -4.997 6.224 -2.325 1.00 75.75 89 PHE A CA 1
ATOM 711 C C . PHE A 1 89 ? -6.270 5.599 -1.744 1.00 75.75 89 PHE A C 1
ATOM 713 O O . PHE A 1 89 ? -6.749 6.060 -0.712 1.00 75.75 89 PHE A O 1
ATOM 720 N N . GLY A 1 90 ? -6.800 4.533 -2.345 1.00 76.94 90 GLY A N 1
ATOM 721 C CA . GLY A 1 90 ? -7.991 3.844 -1.843 1.00 76.94 90 GLY A CA 1
ATOM 722 C C . GLY A 1 90 ? -7.722 2.993 -0.602 1.00 76.94 90 GLY A C 1
ATOM 723 O O . GLY A 1 90 ? -8.554 2.945 0.304 1.00 76.94 90 GLY A O 1
ATOM 724 N N . PHE A 1 91 ? -6.547 2.363 -0.510 1.00 75.44 91 PHE A N 1
ATOM 725 C CA . PHE A 1 91 ? -6.218 1.501 0.627 1.00 75.44 91 PHE A CA 1
ATOM 726 C C . PHE A 1 91 ? -6.116 2.255 1.970 1.00 75.44 91 PHE A C 1
ATOM 728 O O . PHE A 1 91 ? -6.714 1.793 2.940 1.00 75.44 91 PHE A O 1
ATOM 735 N N . PRO A 1 92 ? -5.492 3.449 2.048 1.00 76.25 92 PRO A N 1
ATOM 736 C CA . PRO A 1 92 ? -5.511 4.285 3.252 1.00 76.25 92 PRO A CA 1
ATOM 737 C C . PRO A 1 92 ? -6.916 4.709 3.709 1.00 76.25 92 PRO A C 1
ATOM 739 O O . PRO A 1 92 ? -7.184 4.796 4.907 1.00 76.25 92 PRO A O 1
ATOM 742 N N . VAL A 1 93 ? -7.836 4.954 2.769 1.00 79.19 93 VAL A N 1
ATOM 743 C CA . VAL A 1 93 ? -9.231 5.297 3.097 1.00 79.19 93 VAL A CA 1
ATOM 744 C C . VAL A 1 93 ? -9.941 4.091 3.714 1.00 79.19 93 VAL A C 1
ATOM 746 O O . VAL A 1 93 ? -10.633 4.228 4.723 1.00 79.19 93 VAL A O 1
ATOM 749 N N . PHE A 1 94 ? -9.716 2.892 3.172 1.00 77.12 94 PHE A N 1
ATOM 750 C CA . PHE A 1 94 ? -10.246 1.656 3.748 1.00 77.12 94 PHE A CA 1
ATOM 751 C C . PHE A 1 94 ? -9.704 1.398 5.163 1.00 77.12 94 PHE A C 1
ATOM 753 O O . PHE A 1 94 ? -10.471 1.058 6.068 1.00 77.12 94 PHE A O 1
ATOM 760 N N . THR A 1 95 ? -8.408 1.627 5.397 1.00 77.50 95 THR A N 1
ATOM 761 C CA . THR A 1 95 ? -7.827 1.455 6.735 1.00 77.50 95 THR A CA 1
ATOM 762 C C . THR A 1 95 ? -8.364 2.467 7.744 1.00 77.50 95 THR A C 1
ATOM 764 O O . THR A 1 95 ? -8.578 2.099 8.896 1.00 77.50 95 THR A O 1
ATOM 767 N N . MET A 1 96 ? -8.666 3.704 7.331 1.00 77.62 96 MET A N 1
ATOM 768 C CA . MET A 1 96 ? -9.331 4.689 8.198 1.00 77.62 96 MET A CA 1
ATOM 769 C C . MET A 1 96 ? -10.727 4.228 8.646 1.00 77.62 96 MET A C 1
ATOM 771 O O . MET A 1 96 ? -11.062 4.350 9.823 1.00 77.62 96 MET A O 1
ATOM 775 N N . VAL A 1 97 ? -11.525 3.653 7.740 1.00 80.19 97 VAL A N 1
ATOM 776 C CA . VAL A 1 97 ? -12.857 3.112 8.076 1.00 80.19 97 VAL A CA 1
ATOM 777 C C . VAL A 1 97 ? -12.741 1.898 9.002 1.00 80.19 97 VAL A C 1
ATOM 779 O O . VAL A 1 97 ? -13.459 1.811 9.999 1.00 80.19 97 VAL A O 1
ATOM 782 N N . SER A 1 98 ? -11.795 0.992 8.729 1.00 76.62 98 SER A N 1
ATOM 783 C CA . SER A 1 98 ? -11.511 -0.163 9.592 1.00 76.62 98 SER A CA 1
ATOM 784 C C . SER A 1 98 ? -11.121 0.259 11.013 1.00 76.62 98 SER A C 1
ATOM 786 O O . SER A 1 98 ? -11.535 -0.383 11.979 1.00 76.62 98 SER A O 1
ATOM 788 N N . LEU A 1 99 ? -10.337 1.330 11.151 1.00 75.00 99 LEU A N 1
ATOM 789 C CA . LEU A 1 99 ? -9.932 1.869 12.448 1.00 75.00 99 LEU A CA 1
ATOM 790 C C . LEU A 1 99 ? -11.123 2.483 13.202 1.00 75.00 99 LEU A C 1
ATOM 792 O O . LEU A 1 99 ? -11.265 2.274 14.404 1.00 75.00 99 LEU A O 1
ATOM 796 N N . GLY A 1 100 ? -12.013 3.187 12.494 1.00 79.44 100 GLY A N 1
ATOM 797 C CA . GLY A 1 100 ? -13.250 3.724 13.072 1.00 79.44 100 GLY A CA 1
ATOM 798 C C . GLY A 1 100 ? -14.179 2.626 13.597 1.00 79.44 100 GLY A C 1
ATOM 799 O O . GLY A 1 100 ? -14.705 2.730 14.705 1.00 79.44 100 GLY A O 1
ATOM 800 N N . TYR A 1 101 ? -14.316 1.526 12.849 1.00 75.94 101 TYR A N 1
ATOM 801 C CA . TYR A 1 101 ? -15.093 0.367 13.294 1.00 75.94 101 TYR A CA 1
ATOM 802 C C . TYR A 1 101 ? -14.485 -0.281 14.549 1.00 75.94 101 TYR A C 1
ATOM 804 O O . TYR A 1 101 ? -15.208 -0.588 15.498 1.00 75.94 101 TYR A O 1
ATOM 812 N N . LEU A 1 102 ? -13.155 -0.419 14.601 1.00 72.94 102 LEU A N 1
ATOM 813 C CA . LEU A 1 102 ? -12.445 -0.909 15.786 1.00 72.94 102 LEU A CA 1
ATOM 814 C C . LEU A 1 102 ? -12.700 -0.020 17.011 1.00 72.94 102 LEU A C 1
ATOM 816 O O . LEU A 1 102 ? -13.030 -0.540 18.074 1.00 72.94 102 LEU A O 1
ATOM 820 N N . ALA A 1 103 ? -12.586 1.301 16.858 1.00 78.12 103 ALA A N 1
ATOM 821 C CA . ALA A 1 103 ? -12.809 2.245 17.949 1.00 78.12 103 ALA A CA 1
ATOM 822 C C . ALA A 1 103 ? -14.237 2.133 18.511 1.00 78.12 103 ALA A C 1
ATOM 824 O O . ALA A 1 103 ? -14.420 2.079 19.725 1.00 78.12 103 ALA A O 1
ATOM 825 N N . SER A 1 104 ? -15.243 2.002 17.637 1.00 77.75 104 SER A N 1
ATOM 826 C CA . SER A 1 104 ? -16.638 1.821 18.064 1.00 77.75 104 SER A CA 1
ATOM 827 C C . SER A 1 104 ? -16.877 0.502 18.816 1.00 77.75 104 SER A C 1
ATOM 829 O O . SER A 1 104 ? -17.596 0.472 19.818 1.00 77.75 104 SER A O 1
ATOM 831 N N . LYS A 1 105 ? -16.227 -0.585 18.378 1.00 78.69 105 LYS A N 1
ATOM 832 C CA . LYS A 1 105 ? -16.302 -1.890 19.043 1.00 78.69 105 LYS A CA 1
ATOM 833 C C . LYS A 1 105 ? -15.585 -1.870 20.395 1.00 78.69 105 LYS A C 1
ATOM 835 O O . LYS A 1 105 ? -16.092 -2.433 21.352 1.00 78.69 105 LYS A O 1
ATOM 840 N N . GLY A 1 106 ? -14.447 -1.180 20.489 1.00 78.00 106 GLY A N 1
ATOM 841 C CA . GLY A 1 106 ? -13.705 -1.013 21.740 1.00 78.00 106 GLY A CA 1
ATOM 842 C C . GLY A 1 106 ? -14.536 -0.322 22.823 1.00 78.00 106 GLY A C 1
ATOM 843 O O . GLY A 1 106 ? -14.633 -0.842 23.934 1.00 78.00 106 GLY A O 1
ATOM 844 N N . SER A 1 107 ? -15.199 0.789 22.486 1.00 75.88 107 SER A N 1
ATOM 845 C CA . SER A 1 107 ? -16.003 1.557 23.449 1.00 75.88 107 SER A CA 1
ATOM 846 C C . SER A 1 107 ? -17.188 0.775 24.020 1.00 75.88 107 SER A C 1
ATOM 848 O O . SER A 1 107 ? -17.498 0.922 25.198 1.00 75.88 107 SER A O 1
ATOM 850 N N . SER A 1 108 ? -17.832 -0.077 23.217 1.00 76.12 108 SER A N 1
ATOM 851 C CA . SER A 1 108 ? -18.944 -0.916 23.692 1.00 76.12 108 SER A CA 1
ATOM 852 C C . SER A 1 108 ? -18.473 -2.001 24.662 1.00 76.12 108 SER A C 1
ATOM 854 O O . SER A 1 108 ? -19.075 -2.151 25.720 1.00 76.12 108 SER A O 1
ATOM 856 N N . THR A 1 109 ? -17.348 -2.672 24.388 1.00 81.31 109 THR A N 1
ATOM 857 C CA . THR A 1 109 ? -16.760 -3.636 25.342 1.00 81.31 109 THR A CA 1
ATOM 858 C C . THR A 1 109 ? -16.363 -3.007 26.676 1.00 81.31 109 THR A C 1
ATOM 860 O O . THR A 1 109 ? -16.491 -3.650 27.713 1.00 81.31 109 THR A O 1
ATOM 863 N N . ILE A 1 110 ? -15.873 -1.762 26.669 1.00 81.31 110 ILE A N 1
ATOM 864 C CA . ILE A 1 110 ? -15.497 -1.066 27.908 1.00 81.31 110 ILE A CA 1
ATOM 865 C C . ILE A 1 110 ? -16.752 -0.729 28.720 1.00 81.31 110 ILE A C 1
ATOM 867 O O . ILE A 1 110 ? -16.780 -0.982 29.920 1.00 81.31 110 ILE A O 1
ATOM 871 N N . ALA A 1 111 ? -17.807 -0.237 28.063 1.00 85.00 111 ALA A N 1
ATOM 872 C CA . ALA A 1 111 ? -19.073 0.059 28.726 1.00 85.00 111 ALA A CA 1
ATOM 873 C C . ALA A 1 111 ? -19.712 -1.199 29.345 1.00 85.00 111 ALA A C 1
ATOM 875 O O . ALA A 1 111 ? -20.182 -1.156 30.479 1.00 85.00 111 ALA A O 1
ATOM 876 N N . GLU A 1 112 ? -19.690 -2.334 28.639 1.00 85.50 112 GLU A N 1
ATOM 877 C CA . GLU A 1 112 ? -20.176 -3.613 29.176 1.00 85.50 112 GLU A CA 1
ATOM 878 C C . GLU A 1 112 ? -19.358 -4.072 30.394 1.00 85.50 112 GLU A C 1
ATOM 880 O O . GLU A 1 112 ? -19.930 -4.495 31.398 1.00 85.50 112 GLU A O 1
ATOM 885 N N . ALA A 1 113 ? -18.029 -3.937 30.347 1.00 84.56 113 ALA A N 1
ATOM 886 C CA . ALA A 1 113 ? -17.157 -4.297 31.464 1.00 84.56 113 ALA A CA 1
ATOM 887 C C . ALA A 1 113 ? -17.387 -3.416 32.707 1.00 84.56 113 ALA A C 1
ATOM 889 O O . ALA A 1 113 ? -17.383 -3.928 33.828 1.00 84.56 113 ALA A O 1
ATOM 890 N N . GLU A 1 114 ? -17.623 -2.113 32.527 1.00 87.25 114 GLU A N 1
ATOM 891 C CA . GLU A 1 114 ? -17.953 -1.196 33.626 1.00 87.25 114 GLU A CA 1
ATOM 892 C C . GLU A 1 114 ? -19.300 -1.533 34.276 1.00 87.25 114 GLU A C 1
ATOM 894 O O . GLU A 1 114 ? -19.409 -1.513 35.504 1.00 87.25 114 GLU A O 1
ATOM 899 N N . ILE A 1 115 ? -20.312 -1.889 33.477 1.00 89.50 115 ILE A N 1
ATOM 900 C CA . ILE A 1 115 ? -21.627 -2.308 33.985 1.00 89.50 115 ILE A CA 1
ATOM 901 C C . ILE A 1 115 ? -21.493 -3.579 34.830 1.00 89.50 115 ILE A C 1
ATOM 903 O O . ILE A 1 115 ? -21.979 -3.611 35.959 1.00 89.50 115 ILE A O 1
ATOM 907 N N . VAL A 1 116 ? -20.778 -4.593 34.335 1.00 89.06 116 VAL A N 1
ATOM 908 C CA . VAL A 1 116 ? -20.553 -5.845 35.078 1.00 89.06 116 VAL A CA 1
ATOM 909 C C . VAL A 1 116 ? -19.765 -5.596 36.368 1.00 89.06 116 VAL A C 1
ATOM 911 O O . VAL A 1 116 ? -20.096 -6.155 37.412 1.00 89.06 116 VAL A O 1
ATOM 914 N N . ALA A 1 117 ? -18.754 -4.723 36.341 1.00 89.44 117 ALA A N 1
ATOM 915 C CA . ALA A 1 117 ? -18.007 -4.353 37.544 1.00 89.44 117 ALA A CA 1
ATOM 916 C C . ALA A 1 117 ? -18.890 -3.634 38.583 1.00 89.44 117 ALA A C 1
ATOM 918 O O . ALA A 1 117 ? -18.756 -3.875 39.783 1.00 89.44 117 ALA A O 1
ATOM 919 N N . GLN A 1 118 ? -19.816 -2.782 38.132 1.00 88.06 118 GLN A N 1
ATOM 920 C CA . GLN A 1 118 ? -20.806 -2.130 38.994 1.00 88.06 118 GLN A CA 1
ATOM 921 C C . GLN A 1 118 ? -21.824 -3.116 39.580 1.00 88.06 118 GLN A C 1
ATOM 923 O O . GLN A 1 118 ? -22.244 -2.933 40.721 1.00 88.06 118 GLN A O 1
ATOM 928 N N . GLU A 1 119 ? -22.232 -4.143 38.834 1.00 90.00 119 GLU A N 1
ATOM 929 C CA . GLU A 1 119 ? -23.103 -5.204 39.355 1.00 90.00 119 GLU A CA 1
ATOM 930 C C . GLU A 1 119 ? -22.391 -6.063 40.404 1.00 90.00 119 GLU A C 1
ATOM 932 O O . GLU A 1 119 ? -22.965 -6.312 41.462 1.00 90.00 119 GLU A O 1
ATOM 937 N N . MET A 1 120 ? -21.129 -6.437 40.167 1.00 85.12 120 MET A N 1
ATOM 938 C CA . MET A 1 120 ? -20.305 -7.177 41.135 1.00 85.12 120 MET A CA 1
ATOM 939 C C . MET A 1 120 ? -20.140 -6.402 42.451 1.00 85.12 120 MET A C 1
ATOM 941 O O . MET A 1 120 ? -20.330 -6.966 43.520 1.00 85.12 120 MET A O 1
ATOM 945 N N . LEU A 1 121 ? -19.866 -5.092 42.384 1.00 89.06 121 LEU A N 1
ATOM 946 C CA . LEU A 1 121 ? -19.735 -4.229 43.569 1.00 89.06 121 LEU A CA 1
ATOM 947 C C . LEU A 1 121 ? -21.030 -4.057 44.373 1.00 89.06 121 LEU A C 1
ATOM 949 O O . LEU A 1 121 ? -20.964 -3.680 45.537 1.00 89.06 121 LEU A O 1
ATOM 953 N N . LYS A 1 122 ? -22.199 -4.253 43.755 1.00 88.12 122 LYS A N 1
ATOM 954 C CA . LYS A 1 122 ? -23.501 -4.184 44.441 1.00 88.12 122 LYS A CA 1
ATOM 955 C C . LYS A 1 122 ? -23.944 -5.531 45.016 1.00 88.12 122 LYS A C 1
ATOM 957 O O . LYS A 1 122 ? -24.950 -5.565 45.721 1.00 88.12 122 LYS A O 1
ATOM 962 N N . ALA A 1 123 ? -23.273 -6.620 44.640 1.00 79.44 123 ALA A N 1
ATOM 963 C CA . ALA A 1 123 ? -23.602 -7.977 45.062 1.00 79.44 123 ALA A CA 1
ATOM 964 C C . ALA A 1 123 ? -22.849 -8.426 46.333 1.00 79.44 123 ALA A C 1
ATOM 966 O O . ALA A 1 123 ? -23.296 -9.387 46.959 1.00 79.44 123 ALA A O 1
ATOM 967 N N . ASP A 1 124 ? -21.764 -7.733 46.705 1.00 65.88 124 ASP A N 1
ATOM 968 C CA . ASP A 1 124 ? -21.066 -7.820 48.006 1.00 65.88 124 ASP A CA 1
ATOM 969 C C . ASP A 1 124 ? -21.651 -6.829 49.034 1.00 65.88 124 ASP A C 1
ATOM 971 O O . ASP A 1 124 ? -21.691 -7.177 50.239 1.00 65.88 124 ASP A O 1
#

Organism: NCBI:txid197538

Secondary structure (DSSP, 8-state):
-----HHHHHSHHHHHHHHHHHHHHHHHHHHHHHHHHHHHHHHHTT-HHHHHHHHHHHHHHHHHHHHHHHHHHHHHHHHHHHHHHHHHHHHHHHHHHHHHHHHHHHHHHHHHHHHHHHHHHHH-

Radius of gyration: 23.74 Å; chains: 1; bounding box: 56×28×72 Å

pLDDT: mean 76.82, std 9.24, range [45.53, 90.0]

InterPro domains:
  IPR001129 Membrane-associated, eicosanoid/glutathione metabolism (MAP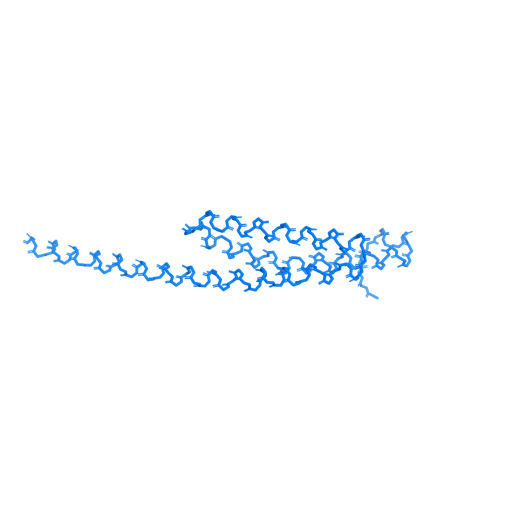EG) protein [PF01124] (16-91)
  IPR023352 Membrane associated eicosanoid/glutathione metabolism-like domain superfamily [G3DSA:1.20.120.550] (6-120)
  IPR023352 Membrane associated eicosanoid/glutathione metabolism-like domain superfamily [SSF161084] (15-97)
  IPR050997 Membrane-associated proteins in eicosanoid and glutathione metabolism [PTHR10250] (17-103)

Sequence (124 aa):
RGSCGRYTMELGYKGWMEFNKAQRIHYNYLESISQILCMMLICGLQFPIVTATIGAVYLAARLWFQIGYMVLGPRGRMYAVPFVMLTQFGFPVFTMVSLGYLASKGSSTIAEAEIVAQEMLKAD

Foldseek 3Di:
DDDDDPVLVVVPPVSVVVVVVVVVVVVVVVVQPVVLVVLLVLLCVPVVPVSVVLVVQLVVLVVCQVVLCVPVNPVSNPVSVVSNVCSSVVSVVVSVVSVVVVVVVVVVVVVVVVVVVVVVVVVD